Protein AF-A0A0F9R2A7-F1 (afdb_monomer_lite)

Foldseek 3Di:
DDDPPPLQDDDQDPQVRLQVVQVVVCVVLVAAREHEDQDDDDWDWDDDPRYIYTHDHSRDGVLVVLLVVLLRQLCVVCVDDPDDADSCGPSSLVSSLVSCCVVVVHDNVSHPLVPPPPVSSVSSVVVVVVVVVVVVVD

Radius of gyration: 15.64 Å; chains: 1; bounding box: 35×36×47 Å

pLDDT: mean 71.88, std 14.55, range [31.27, 91.5]

Structure (mmCIF, N/CA/C/O backbone):
data_AF-A0A0F9R2A7-F1
#
_entry.id   AF-A0A0F9R2A7-F1
#
loop_
_atom_site.group_PDB
_atom_site.id
_atom_site.type_symbol
_atom_site.label_atom_id
_atom_site.label_alt_id
_atom_site.label_comp_id
_atom_site.label_asym_id
_atom_site.label_entity_id
_atom_site.label_seq_id
_atom_site.pdbx_PDB_ins_code
_atom_site.Cartn_x
_atom_site.Cartn_y
_atom_site.Cartn_z
_atom_site.occupancy
_atom_site.B_iso_or_equiv
_atom_site.auth_seq_id
_atom_site.auth_comp_id
_atom_site.auth_asym_id
_atom_site.auth_atom_id
_atom_site.pdbx_PDB_model_num
ATOM 1 N N . MET A 1 1 ? -21.931 -14.944 7.078 1.00 33.44 1 MET A N 1
ATOM 2 C CA . MET A 1 1 ? -20.765 -15.236 6.212 1.00 33.44 1 MET A CA 1
ATOM 3 C C . MET A 1 1 ? -19.493 -14.949 6.995 1.00 33.44 1 MET A C 1
ATOM 5 O O . MET A 1 1 ? -19.197 -13.787 7.253 1.00 33.44 1 MET A O 1
ATOM 9 N N . ALA A 1 2 ? -18.801 -15.995 7.445 1.00 31.27 2 ALA A N 1
ATOM 10 C CA . ALA A 1 2 ? -17.546 -15.875 8.177 1.00 31.27 2 ALA A CA 1
ATOM 11 C C . ALA A 1 2 ? -16.414 -15.540 7.194 1.00 31.27 2 ALA A C 1
ATOM 13 O O . ALA A 1 2 ? -16.193 -16.263 6.228 1.00 31.27 2 ALA A O 1
ATOM 14 N N . PHE A 1 3 ? -15.733 -14.414 7.405 1.00 36.69 3 PHE A N 1
ATOM 15 C CA . PHE A 1 3 ? -14.500 -14.108 6.686 1.00 36.69 3 PHE A CA 1
ATOM 16 C C . PHE A 1 3 ? -13.368 -14.855 7.378 1.00 36.69 3 PHE A C 1
ATOM 18 O O . PHE A 1 3 ? -13.015 -14.501 8.503 1.00 36.69 3 PHE A O 1
ATOM 25 N N . GLU A 1 4 ? -12.804 -15.850 6.696 1.00 34.69 4 GLU A N 1
ATOM 26 C CA . GLU A 1 4 ? -11.542 -16.467 7.090 1.00 34.69 4 GLU A CA 1
ATOM 27 C C . GLU A 1 4 ? -10.519 -15.366 7.385 1.00 34.69 4 GLU A C 1
ATOM 29 O O . GLU A 1 4 ? -10.221 -14.496 6.554 1.00 34.69 4 GLU A O 1
ATOM 34 N N . LEU A 1 5 ? -10.032 -15.371 8.623 1.00 36.16 5 LEU A N 1
ATOM 35 C CA . LEU A 1 5 ? -8.888 -14.591 9.053 1.00 36.16 5 LEU A CA 1
ATOM 36 C C . LEU A 1 5 ? -7.677 -15.130 8.292 1.00 36.16 5 LEU A C 1
ATOM 38 O O . LEU A 1 5 ? -7.023 -16.068 8.727 1.00 36.16 5 LEU A O 1
ATOM 42 N N . PHE A 1 6 ? -7.414 -14.560 7.117 1.00 40.53 6 PHE A N 1
ATOM 43 C CA . PHE A 1 6 ? -6.173 -14.795 6.393 1.00 40.53 6 PHE A CA 1
ATOM 44 C C . PHE A 1 6 ? -5.018 -14.355 7.299 1.00 40.53 6 PHE A C 1
ATOM 46 O O . PHE A 1 6 ? -4.844 -13.158 7.545 1.00 40.53 6 PHE A O 1
ATOM 53 N N . GLU A 1 7 ? -4.259 -15.319 7.817 1.00 38.62 7 GLU A N 1
ATOM 54 C CA . GLU A 1 7 ? -2.995 -15.056 8.494 1.00 38.62 7 GLU A CA 1
ATOM 55 C C . GLU A 1 7 ? -2.075 -14.285 7.534 1.00 38.62 7 GLU A C 1
ATOM 57 O O . GLU A 1 7 ? -1.703 -14.816 6.481 1.00 38.62 7 GLU A O 1
ATOM 62 N N . PRO A 1 8 ? -1.703 -13.025 7.820 1.00 40.88 8 PRO A N 1
ATOM 63 C CA . PRO A 1 8 ? -1.141 -12.176 6.777 1.00 40.88 8 PRO A CA 1
ATOM 64 C C . PRO A 1 8 ? 0.337 -12.421 6.454 1.00 40.88 8 PRO A C 1
ATOM 66 O O . PRO A 1 8 ? 0.878 -11.708 5.619 1.00 40.88 8 PRO A O 1
ATOM 69 N N . SER A 1 9 ? 1.032 -13.370 7.087 1.00 42.22 9 SER A N 1
ATOM 70 C CA . SER A 1 9 ? 2.504 -13.312 7.119 1.00 42.22 9 SER A CA 1
ATOM 71 C C . SER A 1 9 ? 3.256 -14.286 6.201 1.00 42.22 9 SER A C 1
ATOM 73 O O . SER A 1 9 ? 4.483 -14.179 6.107 1.00 42.22 9 SER A O 1
ATOM 75 N N . LYS A 1 10 ? 2.596 -15.221 5.490 1.00 40.81 10 LYS A N 1
ATOM 76 C CA . LYS A 1 10 ? 3.323 -16.256 4.706 1.00 40.81 10 LYS A CA 1
ATOM 77 C C . LYS A 1 10 ? 2.741 -16.669 3.345 1.00 40.81 10 LYS A C 1
ATOM 79 O O . LYS A 1 10 ? 3.438 -17.355 2.601 1.00 40.81 10 LYS A O 1
ATOM 84 N N . ALA A 1 11 ? 1.529 -16.258 2.971 1.00 45.50 11 ALA A N 1
ATOM 85 C CA . ALA A 1 11 ? 0.912 -16.724 1.724 1.00 45.50 11 ALA A CA 1
ATOM 86 C C . ALA A 1 11 ? 1.382 -15.915 0.497 1.00 45.50 11 ALA A C 1
ATOM 88 O O . ALA A 1 11 ? 1.037 -14.743 0.343 1.00 45.50 11 ALA A O 1
ATOM 89 N N . GLN A 1 12 ? 2.136 -16.548 -0.409 1.00 58.88 12 GLN A N 1
ATOM 90 C CA . GLN A 1 12 ? 2.345 -16.033 -1.766 1.00 58.88 12 GLN A CA 1
ATOM 91 C C . GLN A 1 12 ? 0.998 -16.035 -2.501 1.00 58.88 12 GLN A C 1
ATOM 93 O O . GLN A 1 12 ? 0.355 -17.074 -2.653 1.00 58.88 12 GLN A O 1
ATOM 98 N N . LEU A 1 13 ? 0.531 -14.859 -2.919 1.00 67.81 13 LEU A N 1
ATOM 99 C CA . LEU A 1 13 ? -0.699 -14.736 -3.694 1.00 67.81 13 LEU A CA 1
ATOM 100 C C . LEU A 1 13 ? -0.372 -14.865 -5.185 1.00 67.81 13 LEU A C 1
ATOM 102 O O . LEU A 1 13 ? 0.490 -14.154 -5.693 1.00 67.81 13 LEU A O 1
ATOM 106 N N . GLY A 1 14 ? -1.090 -15.737 -5.895 1.00 75.56 14 GLY A N 1
ATOM 107 C CA . GLY A 1 14 ? -1.020 -15.796 -7.357 1.00 75.56 14 GLY A CA 1
ATOM 108 C C . GLY A 1 14 ? -1.486 -14.489 -8.013 1.00 75.56 14 GLY A C 1
ATOM 109 O O . GLY A 1 14 ? -2.222 -13.704 -7.403 1.00 75.56 14 GLY A O 1
ATOM 110 N N . GLU A 1 15 ? -1.088 -14.276 -9.271 1.00 80.31 15 GLU A N 1
ATOM 111 C CA . GLU A 1 15 ? -1.343 -13.044 -10.039 1.00 80.31 15 GLU A CA 1
ATOM 112 C C . GLU A 1 15 ? -2.821 -12.635 -10.009 1.00 80.31 15 GLU A C 1
ATOM 114 O O . GLU A 1 15 ? -3.141 -11.476 -9.760 1.00 80.31 15 GLU A O 1
ATOM 119 N N . GLU A 1 16 ? -3.738 -13.596 -10.138 1.00 84.00 16 GLU A N 1
ATOM 120 C CA . GLU A 1 16 ? -5.181 -13.348 -10.096 1.00 84.00 16 GLU A CA 1
ATOM 121 C C . GLU A 1 16 ? -5.649 -12.769 -8.746 1.00 84.00 16 GLU A C 1
ATOM 123 O O . GLU A 1 16 ? -6.426 -11.810 -8.698 1.00 84.00 16 GLU A O 1
ATOM 128 N N . LYS A 1 17 ? -5.163 -13.318 -7.625 1.00 84.62 17 LYS A N 1
ATOM 129 C CA . LYS A 1 17 ? -5.511 -12.831 -6.280 1.00 84.62 17 LYS A CA 1
ATOM 130 C C . LYS A 1 17 ? -4.932 -11.434 -6.047 1.00 84.62 17 LYS A C 1
ATOM 132 O O . LYS A 1 17 ? -5.630 -10.572 -5.506 1.00 84.62 17 LYS A O 1
ATOM 137 N N . LEU A 1 18 ? -3.704 -11.186 -6.504 1.00 84.12 18 LEU A N 1
ATOM 138 C CA . LEU A 1 18 ? -3.083 -9.860 -6.456 1.00 84.12 18 LEU A CA 1
ATOM 139 C C . LEU A 1 18 ? -3.838 -8.851 -7.327 1.00 84.12 18 LEU A C 1
ATOM 141 O O . LEU A 1 18 ? -4.108 -7.739 -6.878 1.00 84.12 18 LEU A O 1
ATOM 145 N N . GLN A 1 19 ? -4.272 -9.246 -8.522 1.00 87.31 19 GLN A N 1
ATOM 146 C CA . GLN A 1 19 ? -5.070 -8.410 -9.414 1.00 87.31 19 GLN A CA 1
ATOM 147 C C . GLN A 1 19 ? -6.442 -8.073 -8.810 1.00 87.31 19 GLN A C 1
ATOM 149 O O . GLN A 1 19 ? -6.886 -6.922 -8.868 1.00 87.31 19 GLN A O 1
ATOM 154 N N . LYS A 1 20 ? -7.114 -9.041 -8.168 1.00 89.62 20 LYS A N 1
ATOM 155 C CA . LYS A 1 20 ? -8.362 -8.801 -7.420 1.00 89.62 20 LYS A CA 1
ATOM 156 C C . LYS A 1 20 ? -8.144 -7.809 -6.277 1.00 89.62 20 LYS A C 1
ATOM 158 O O . LYS A 1 20 ? -8.968 -6.909 -6.088 1.00 89.62 20 LYS A O 1
ATOM 163 N N . LEU A 1 21 ? -7.043 -7.935 -5.535 1.00 88.31 21 LEU A N 1
ATOM 164 C CA . LEU A 1 21 ? -6.682 -6.997 -4.472 1.00 88.31 21 LEU A CA 1
ATOM 165 C C . LEU A 1 21 ? -6.394 -5.594 -5.026 1.00 88.31 21 LEU A C 1
ATOM 167 O O . LEU A 1 21 ? -6.978 -4.627 -4.536 1.00 88.31 21 LEU A O 1
ATOM 171 N N . ALA A 1 22 ? -5.596 -5.483 -6.088 1.00 87.50 22 ALA A N 1
ATOM 172 C CA . ALA A 1 22 ? -5.311 -4.222 -6.767 1.00 87.50 22 ALA A CA 1
ATOM 173 C C . ALA A 1 22 ? -6.606 -3.519 -7.207 1.00 87.50 22 ALA A C 1
ATOM 175 O O . ALA A 1 22 ? -6.818 -2.351 -6.896 1.00 87.50 22 ALA A O 1
ATOM 176 N N . ASN A 1 23 ? -7.553 -4.255 -7.797 1.00 89.62 23 ASN A N 1
ATOM 177 C CA . ASN A 1 23 ? -8.863 -3.720 -8.181 1.00 89.62 23 ASN A CA 1
ATOM 178 C C . ASN A 1 23 ? -9.701 -3.229 -6.985 1.00 89.62 23 ASN A C 1
ATOM 180 O O . ASN A 1 23 ? -10.499 -2.296 -7.118 1.00 89.62 23 ASN A O 1
ATOM 184 N N . ARG A 1 24 ? -9.572 -3.851 -5.806 1.00 91.50 24 ARG A N 1
ATOM 185 C CA . ARG A 1 24 ? -10.231 -3.374 -4.575 1.00 91.50 24 ARG A CA 1
ATOM 186 C C . ARG A 1 24 ? -9.590 -2.084 -4.070 1.00 91.50 24 ARG A C 1
ATOM 188 O O . ARG A 1 24 ? -10.327 -1.168 -3.709 1.00 91.50 24 ARG A O 1
ATOM 195 N N . ILE A 1 25 ? -8.260 -2.000 -4.088 1.00 89.31 25 ILE A N 1
ATOM 196 C CA . ILE A 1 25 ? -7.524 -0.792 -3.695 1.00 89.31 25 ILE A CA 1
ATOM 197 C C . ILE A 1 25 ? -7.867 0.360 -4.649 1.00 89.31 25 ILE A C 1
ATOM 199 O O . ILE A 1 25 ? -8.286 1.417 -4.178 1.00 89.31 25 ILE A O 1
ATOM 203 N N . SER A 1 26 ? -7.808 0.141 -5.970 1.00 87.62 26 SER A N 1
ATOM 204 C CA . SER A 1 26 ? -8.157 1.154 -6.976 1.00 87.62 26 SER A CA 1
ATOM 205 C C . SER A 1 26 ? -9.542 1.751 -6.748 1.00 87.62 26 SER A C 1
ATOM 207 O O . SER A 1 26 ? -9.690 2.970 -6.712 1.00 87.62 26 SER A O 1
ATOM 209 N N . ARG A 1 27 ? -10.549 0.910 -6.481 1.00 89.69 27 ARG A N 1
ATOM 210 C CA . ARG A 1 27 ? -11.905 1.380 -6.152 1.00 89.69 27 ARG A CA 1
ATOM 211 C C . ARG A 1 27 ? -11.961 2.147 -4.833 1.00 89.69 27 ARG A C 1
ATOM 213 O O . ARG A 1 27 ? -12.553 3.220 -4.781 1.00 89.69 27 ARG A O 1
ATOM 220 N N . LYS A 1 28 ? -11.350 1.618 -3.767 1.00 90.25 28 LYS A N 1
ATOM 221 C CA . LYS A 1 28 ? -11.398 2.234 -2.432 1.00 90.25 28 LYS A CA 1
ATOM 222 C C . LYS A 1 28 ? -10.764 3.623 -2.415 1.00 90.25 28 LYS A C 1
ATOM 224 O O . LYS A 1 28 ? -11.285 4.519 -1.755 1.00 90.25 28 LYS A O 1
ATOM 229 N N . PHE A 1 29 ? -9.643 3.776 -3.108 1.00 86.69 29 PHE A N 1
ATOM 230 C CA . PHE A 1 29 ? -8.853 5.001 -3.108 1.00 86.69 29 PHE A CA 1
ATOM 231 C C . PHE A 1 29 ? -9.093 5.878 -4.342 1.00 86.69 29 PHE A C 1
ATOM 233 O O . PHE A 1 29 ? -8.445 6.910 -4.472 1.00 86.69 29 PHE A O 1
ATOM 240 N N . LYS A 1 30 ? -10.050 5.502 -5.206 1.00 85.75 30 LYS A N 1
ATOM 241 C CA . LYS A 1 30 ? -10.396 6.202 -6.453 1.00 85.75 30 LYS A CA 1
ATOM 242 C C . LYS A 1 30 ? -9.174 6.453 -7.349 1.00 85.75 30 LYS A C 1
ATOM 244 O O . LYS A 1 30 ? -9.068 7.508 -7.969 1.00 85.75 30 LYS A O 1
ATOM 249 N N . VAL A 1 31 ? -8.263 5.479 -7.410 1.00 80.06 31 VAL A N 1
ATOM 250 C CA . VAL A 1 31 ? -7.093 5.532 -8.295 1.00 80.06 31 VAL A CA 1
ATOM 251 C C . VAL A 1 31 ? -7.352 4.769 -9.586 1.00 80.06 31 VAL A C 1
ATOM 253 O O . VAL A 1 31 ? -8.294 3.975 -9.676 1.00 80.06 31 VAL A O 1
ATOM 256 N N . ASN A 1 32 ? -6.520 5.003 -10.600 1.00 77.88 32 ASN A N 1
ATOM 257 C CA . ASN A 1 32 ? -6.703 4.338 -11.882 1.00 77.88 32 ASN A CA 1
ATOM 258 C C . ASN A 1 32 ? -6.539 2.812 -11.757 1.00 77.88 32 ASN A C 1
ATOM 260 O O . ASN A 1 32 ? -5.974 2.292 -10.787 1.00 77.88 32 ASN A O 1
ATOM 264 N N . LYS A 1 33 ? -7.053 2.074 -12.749 1.00 76.56 33 LYS A N 1
ATOM 265 C CA . LYS A 1 33 ? -6.876 0.619 -12.799 1.00 76.56 33 LYS A CA 1
ATOM 266 C C . LYS A 1 33 ? -5.395 0.276 -12.953 1.00 76.56 33 LYS A C 1
ATOM 268 O O . LYS A 1 33 ? -4.716 0.798 -13.838 1.00 76.56 33 LYS A O 1
ATOM 273 N N . ILE A 1 34 ? -4.946 -0.647 -12.112 1.00 81.56 34 ILE A N 1
ATOM 274 C CA . ILE A 1 34 ? -3.590 -1.184 -12.115 1.00 81.56 34 ILE A CA 1
ATOM 275 C C . ILE A 1 34 ? -3.638 -2.620 -12.632 1.00 81.56 34 ILE A C 1
ATOM 277 O O . ILE A 1 34 ? -4.472 -3.404 -12.182 1.00 81.56 34 ILE A O 1
ATOM 281 N N . ALA A 1 35 ? -2.751 -2.954 -13.561 1.00 83.62 35 ALA A N 1
ATOM 282 C CA . ALA A 1 35 ? -2.481 -4.314 -13.994 1.00 83.62 35 ALA A CA 1
ATOM 283 C C . ALA A 1 35 ? -1.308 -4.887 -13.186 1.00 83.62 35 ALA A C 1
ATOM 285 O O . ALA A 1 35 ? -0.268 -4.242 -13.048 1.00 83.62 35 ALA A O 1
ATOM 286 N N . ILE A 1 36 ? -1.471 -6.095 -12.660 1.00 82.38 36 ILE A N 1
ATOM 287 C CA . ILE A 1 36 ? -0.431 -6.833 -11.945 1.00 82.38 36 ILE A CA 1
ATOM 288 C C . ILE A 1 36 ? 0.159 -7.873 -12.882 1.00 82.38 36 ILE A C 1
ATOM 290 O O . ILE A 1 36 ? -0.578 -8.582 -13.560 1.00 82.38 36 ILE A O 1
ATOM 294 N N . ARG A 1 37 ? 1.488 -7.967 -12.908 1.00 79.94 37 ARG A N 1
ATOM 295 C CA . ARG A 1 37 ? 2.205 -9.037 -13.604 1.00 79.94 37 ARG A CA 1
ATOM 296 C C . ARG A 1 37 ? 3.222 -9.678 -12.674 1.00 79.94 37 ARG A C 1
ATOM 298 O O . ARG A 1 37 ? 4.066 -8.990 -12.102 1.00 79.94 37 ARG A O 1
ATOM 305 N N . LEU A 1 38 ? 3.189 -11.000 -12.577 1.00 71.75 38 LEU A N 1
ATOM 306 C CA . LEU A 1 38 ? 4.222 -11.804 -11.935 1.00 71.75 38 LEU A CA 1
ATOM 307 C C . LEU A 1 38 ? 5.227 -12.258 -12.994 1.00 71.75 38 LEU A C 1
ATOM 309 O O . LEU A 1 38 ? 5.207 -13.397 -13.453 1.00 71.75 38 LEU A O 1
ATOM 313 N N . ARG A 1 39 ? 6.100 -11.349 -13.439 1.00 63.62 39 ARG A N 1
ATOM 314 C CA . ARG A 1 39 ? 7.119 -11.659 -14.453 1.00 63.62 39 ARG A CA 1
ATOM 315 C C . ARG A 1 39 ? 8.513 -11.209 -14.013 1.00 63.62 39 ARG A C 1
ATOM 317 O O . ARG A 1 39 ? 8.930 -10.091 -14.278 1.00 63.62 39 ARG A O 1
ATOM 324 N N . GLY A 1 40 ? 9.281 -12.137 -13.443 1.00 57.97 40 GLY A N 1
ATOM 325 C CA . GLY A 1 40 ? 10.747 -12.102 -13.530 1.00 57.97 40 GLY A CA 1
ATOM 326 C C . GLY A 1 40 ? 11.530 -11.534 -12.338 1.00 57.97 40 GLY A C 1
ATOM 327 O O . GLY A 1 40 ? 11.018 -11.342 -11.241 1.00 57.97 40 GLY A O 1
ATOM 328 N N . ARG A 1 41 ? 12.844 -11.362 -12.565 1.00 58.06 41 ARG A N 1
ATOM 329 C CA . ARG A 1 41 ? 13.911 -11.184 -11.553 1.00 58.06 41 ARG A CA 1
ATOM 330 C C . ARG A 1 41 ? 13.964 -9.796 -10.886 1.00 58.06 41 ARG A C 1
ATOM 332 O O . ARG A 1 41 ? 14.635 -9.658 -9.862 1.00 58.06 41 ARG A O 1
ATOM 339 N N . ARG A 1 42 ? 13.289 -8.778 -11.438 1.00 56.09 42 ARG A N 1
ATOM 340 C CA . ARG A 1 42 ? 13.330 -7.375 -10.976 1.00 56.09 42 ARG A CA 1
ATOM 341 C C . ARG A 1 42 ? 11.927 -6.810 -10.749 1.00 56.09 42 ARG A C 1
ATOM 343 O O . ARG A 1 42 ? 10.995 -7.186 -11.447 1.00 56.09 42 ARG A O 1
ATOM 350 N N . GLN A 1 43 ? 11.827 -5.905 -9.779 1.00 66.56 43 GLN A N 1
ATOM 351 C CA . GLN A 1 43 ? 10.621 -5.143 -9.451 1.00 66.56 43 GLN A CA 1
ATOM 352 C C . GLN A 1 43 ? 10.662 -3.806 -10.184 1.00 66.56 43 GLN A C 1
ATOM 354 O O . GLN A 1 43 ? 11.706 -3.152 -10.185 1.00 66.56 43 GLN A O 1
ATOM 359 N N . TYR A 1 44 ? 9.555 -3.420 -10.812 1.00 68.25 44 TYR A N 1
ATOM 360 C CA . TYR A 1 44 ? 9.395 -2.089 -11.392 1.00 68.25 44 TYR A CA 1
ATOM 361 C C . TYR A 1 44 ? 7.921 -1.785 -11.676 1.00 68.25 44 TYR A C 1
ATOM 363 O O . TYR A 1 44 ? 7.114 -2.687 -11.932 1.00 68.25 44 TYR A O 1
ATOM 371 N N . SER A 1 45 ? 7.606 -0.492 -11.702 1.00 70.81 45 SER A N 1
ATOM 372 C CA . SER A 1 45 ? 6.306 0.040 -12.102 1.00 70.81 45 SER A CA 1
ATOM 373 C C . SER A 1 45 ? 6.437 0.826 -13.402 1.00 70.81 45 SER A C 1
ATOM 375 O O . SER A 1 45 ? 7.295 1.699 -13.516 1.00 70.81 45 SER A O 1
ATOM 377 N N . ILE A 1 46 ? 5.587 0.520 -14.387 1.00 67.50 46 ILE A N 1
ATOM 378 C CA . ILE A 1 46 ? 5.502 1.279 -15.643 1.00 67.50 46 ILE A CA 1
ATOM 379 C C . ILE A 1 46 ? 4.180 2.038 -15.688 1.00 67.50 46 ILE A C 1
ATOM 381 O O . ILE A 1 46 ? 3.107 1.453 -15.521 1.00 67.50 46 ILE A O 1
ATOM 385 N N . TYR A 1 47 ? 4.273 3.337 -15.957 1.00 66.69 47 TYR A N 1
ATOM 386 C CA . TYR A 1 47 ? 3.137 4.236 -16.106 1.00 66.69 47 TYR A CA 1
ATOM 387 C C . TYR A 1 47 ? 2.790 4.390 -17.595 1.00 66.69 47 TYR A C 1
ATOM 389 O O . TYR A 1 47 ? 3.569 4.946 -18.364 1.00 66.69 47 TYR A O 1
ATOM 397 N N . PHE A 1 48 ? 1.611 3.919 -18.002 1.00 60.19 48 PHE A N 1
ATOM 398 C CA . PHE A 1 48 ? 1.066 4.037 -19.359 1.00 60.19 48 PHE A CA 1
ATOM 399 C C . PHE A 1 48 ? -0.176 4.934 -19.350 1.00 60.19 48 PHE A C 1
ATOM 401 O O . PHE A 1 48 ? -1.314 4.463 -19.255 1.00 60.19 48 PHE A O 1
ATOM 408 N N . GLY A 1 49 ? 0.026 6.252 -19.414 1.00 64.19 49 GLY A N 1
ATOM 409 C CA . GLY A 1 49 ? -1.067 7.224 -19.343 1.00 64.19 49 GLY A CA 1
ATOM 410 C C . GLY A 1 49 ? -1.840 7.103 -18.026 1.00 64.19 49 GLY A C 1
ATOM 411 O O . GLY A 1 49 ? -1.331 7.452 -16.964 1.00 64.19 49 GLY A O 1
ATOM 412 N N . ARG A 1 50 ? -3.081 6.598 -18.079 1.00 61.06 50 ARG A N 1
ATOM 413 C CA . ARG A 1 50 ? -3.878 6.313 -16.871 1.00 61.06 50 ARG A CA 1
ATOM 414 C C . ARG A 1 50 ? -3.618 4.925 -16.287 1.00 61.06 50 ARG A C 1
ATOM 416 O O . ARG A 1 50 ? -4.023 4.685 -15.163 1.00 61.06 50 ARG A O 1
ATOM 423 N N . HIS A 1 51 ? -2.963 4.020 -16.996 1.00 63.34 51 HIS A N 1
ATOM 424 C CA . HIS A 1 51 ? -2.750 2.650 -16.542 1.00 63.34 51 HIS A CA 1
ATOM 425 C C . HIS A 1 51 ? -1.391 2.494 -15.873 1.00 63.34 51 HIS A C 1
ATOM 427 O O . HIS A 1 51 ? -0.422 3.145 -16.255 1.00 63.34 51 HIS A O 1
ATOM 433 N N . ILE A 1 52 ? -1.316 1.604 -14.887 1.00 72.62 52 ILE A N 1
ATOM 434 C CA . ILE A 1 52 ? -0.049 1.223 -14.260 1.00 72.62 52 ILE A CA 1
ATOM 435 C C . ILE A 1 52 ? 0.105 -0.272 -14.364 1.00 72.62 52 ILE A C 1
ATOM 437 O O . ILE A 1 52 ? -0.833 -1.010 -14.071 1.00 72.62 52 ILE A O 1
ATOM 441 N N . VAL A 1 53 ? 1.292 -0.701 -14.767 1.00 76.69 53 VAL A N 1
ATOM 442 C CA . VAL A 1 53 ? 1.701 -2.097 -14.699 1.00 76.69 53 VAL A CA 1
ATOM 443 C C . VAL A 1 53 ? 2.686 -2.224 -13.550 1.00 76.69 53 VAL A C 1
ATOM 445 O O . VAL A 1 53 ? 3.783 -1.673 -13.629 1.00 76.69 53 VAL A O 1
ATOM 448 N N . ILE A 1 54 ? 2.293 -2.942 -12.499 1.00 77.50 54 ILE A N 1
ATOM 449 C CA . ILE A 1 54 ? 3.191 -3.297 -11.399 1.00 77.50 54 ILE A CA 1
ATOM 450 C C . ILE A 1 54 ? 3.728 -4.695 -11.678 1.00 77.50 54 ILE A C 1
ATOM 452 O O . ILE A 1 54 ? 2.958 -5.660 -11.759 1.00 77.50 54 ILE A O 1
ATOM 456 N N . THR A 1 55 ? 5.048 -4.797 -11.818 1.00 75.12 55 THR A N 1
ATOM 457 C CA . THR A 1 55 ? 5.732 -6.082 -11.956 1.00 75.12 55 THR A CA 1
ATOM 458 C C . THR A 1 55 ? 6.289 -6.500 -10.604 1.00 75.12 55 THR A C 1
ATOM 460 O O . THR A 1 55 ? 7.169 -5.838 -10.054 1.00 75.12 55 THR A O 1
ATOM 463 N N . LEU A 1 56 ? 5.769 -7.607 -10.081 1.00 72.88 56 LEU A N 1
ATOM 464 C CA . LEU A 1 56 ? 6.202 -8.207 -8.823 1.00 72.88 56 LEU A CA 1
ATOM 465 C C . LEU A 1 56 ? 6.939 -9.522 -9.103 1.00 72.88 56 LEU A C 1
ATOM 467 O O . LEU A 1 56 ? 6.660 -10.231 -10.074 1.00 72.88 56 LEU A O 1
ATOM 471 N N . ARG A 1 57 ? 7.879 -9.878 -8.233 1.00 70.00 57 ARG A N 1
ATOM 472 C CA . ARG A 1 57 ? 8.496 -11.208 -8.197 1.00 70.00 57 ARG A CA 1
ATOM 473 C C . ARG A 1 57 ? 7.524 -12.188 -7.547 1.00 70.00 57 ARG A C 1
ATOM 475 O O . ARG A 1 57 ? 6.769 -11.820 -6.657 1.00 70.00 57 ARG A O 1
ATOM 482 N N . ALA A 1 58 ? 7.616 -13.469 -7.896 1.00 61.81 58 ALA A N 1
ATOM 483 C CA . ALA A 1 58 ? 6.770 -14.513 -7.300 1.00 61.81 58 ALA A CA 1
ATOM 484 C C . ALA A 1 58 ? 6.899 -14.621 -5.763 1.00 61.81 58 ALA A C 1
ATOM 486 O O . ALA A 1 58 ? 5.966 -15.029 -5.081 1.00 61.81 58 ALA A O 1
ATOM 487 N N . ARG A 1 59 ? 8.055 -14.222 -5.213 1.00 63.34 59 ARG A N 1
ATOM 488 C CA . ARG A 1 59 ? 8.308 -14.175 -3.763 1.00 63.34 59 ARG A CA 1
ATOM 489 C C . ARG A 1 59 ? 7.833 -12.892 -3.083 1.00 63.34 59 ARG A C 1
ATOM 491 O O . ARG A 1 59 ? 7.984 -12.766 -1.866 1.00 63.34 59 ARG A O 1
ATOM 498 N N . ASP A 1 60 ? 7.367 -11.921 -3.858 1.00 67.38 60 ASP A N 1
ATOM 499 C CA . ASP A 1 60 ? 6.960 -10.641 -3.313 1.00 67.38 60 ASP A CA 1
ATOM 500 C C . ASP A 1 60 ? 5.630 -10.802 -2.591 1.00 67.38 60 ASP A C 1
ATOM 502 O O . ASP A 1 60 ? 4.684 -11.431 -3.065 1.00 67.38 60 ASP A O 1
ATOM 506 N N . ARG A 1 61 ? 5.598 -10.244 -1.389 1.00 70.50 61 ARG A N 1
ATOM 507 C CA . ARG A 1 61 ? 4.426 -10.253 -0.530 1.00 70.50 61 ARG A CA 1
ATOM 508 C C . ARG A 1 61 ? 3.554 -9.028 -0.794 1.00 70.50 61 ARG A C 1
ATOM 510 O O . ARG A 1 61 ? 3.951 -8.099 -1.501 1.00 70.50 61 ARG A O 1
ATOM 517 N N . ILE A 1 62 ? 2.369 -9.034 -0.194 1.00 80.31 62 ILE A N 1
ATOM 518 C CA . ILE A 1 62 ? 1.366 -7.969 -0.291 1.00 80.31 62 ILE A CA 1
ATOM 519 C C . ILE A 1 62 ? 1.949 -6.584 0.022 1.00 80.31 62 ILE A C 1
ATOM 521 O O . ILE A 1 62 ? 1.528 -5.602 -0.581 1.00 80.31 62 ILE A O 1
ATOM 525 N N . GLU A 1 63 ? 2.934 -6.491 0.908 1.00 79.62 63 GLU A N 1
ATOM 526 C CA . GLU A 1 63 ? 3.585 -5.244 1.305 1.00 79.62 63 GLU A CA 1
ATOM 527 C C . GLU A 1 63 ? 4.156 -4.485 0.098 1.00 79.62 63 GLU A C 1
ATOM 529 O O . GLU A 1 63 ? 3.918 -3.287 -0.027 1.00 79.62 63 GLU A O 1
ATOM 534 N N . HIS A 1 64 ? 4.766 -5.183 -0.868 1.00 78.88 64 HIS A N 1
ATOM 535 C CA . HIS A 1 64 ? 5.279 -4.552 -2.092 1.00 78.88 64 HIS A CA 1
ATOM 536 C C . HIS A 1 64 ? 4.157 -3.981 -2.960 1.00 78.88 64 HIS A C 1
ATOM 538 O O . HIS A 1 64 ? 4.295 -2.910 -3.542 1.00 78.88 64 HIS A O 1
ATOM 544 N N . LEU A 1 65 ? 3.014 -4.669 -3.029 1.00 82.00 65 LEU A N 1
ATOM 545 C CA . LEU A 1 65 ? 1.852 -4.134 -3.730 1.00 82.00 65 LEU A CA 1
ATOM 546 C C . LEU A 1 65 ? 1.386 -2.830 -3.069 1.00 82.00 65 LEU A C 1
ATOM 548 O O . LEU A 1 65 ? 1.093 -1.859 -3.763 1.00 82.00 65 LEU A O 1
ATOM 552 N N . LEU A 1 66 ? 1.325 -2.791 -1.735 1.00 86.44 66 LEU A N 1
ATOM 553 C CA . LEU A 1 66 ? 0.939 -1.586 -0.996 1.00 86.44 66 LEU A CA 1
ATOM 554 C C . LEU A 1 66 ? 1.955 -0.448 -1.192 1.00 86.44 66 LEU A C 1
ATOM 556 O O . LEU A 1 66 ? 1.540 0.700 -1.355 1.00 86.44 66 LEU A O 1
ATOM 560 N N . HIS A 1 67 ? 3.250 -0.762 -1.228 1.00 84.81 67 HIS A N 1
ATOM 561 C CA . HIS A 1 67 ? 4.335 0.182 -1.498 1.00 84.81 67 HIS A CA 1
ATOM 562 C C . HIS A 1 67 ? 4.163 0.876 -2.858 1.00 84.81 67 HIS A C 1
ATOM 564 O O . HIS A 1 67 ? 4.082 2.103 -2.941 1.00 84.81 67 HIS A O 1
ATOM 570 N N . GLU A 1 68 ? 3.996 0.101 -3.926 1.00 82.44 68 GLU A N 1
ATOM 571 C CA . GLU A 1 68 ? 3.820 0.632 -5.283 1.00 82.44 68 GLU A CA 1
ATOM 572 C C . GLU A 1 68 ? 2.517 1.439 -5.426 1.00 82.44 68 GLU A C 1
ATOM 574 O O . GLU A 1 68 ? 2.476 2.498 -6.060 1.00 82.44 68 GLU A O 1
ATOM 579 N N . PHE A 1 69 ? 1.441 1.013 -4.755 1.00 86.00 69 PHE A N 1
ATOM 580 C CA . PHE A 1 69 ? 0.211 1.805 -4.675 1.00 86.00 69 PHE A CA 1
ATOM 581 C C . PHE A 1 69 ? 0.408 3.135 -3.936 1.00 86.00 69 PHE A C 1
ATOM 583 O O . PHE A 1 69 ? -0.239 4.127 -4.287 1.00 86.00 69 PHE A O 1
ATOM 590 N N . ALA A 1 70 ? 1.279 3.190 -2.925 1.00 86.94 70 ALA A N 1
ATOM 591 C CA . ALA A 1 70 ? 1.584 4.427 -2.215 1.00 86.94 70 ALA A CA 1
ATOM 592 C C . ALA A 1 70 ? 2.310 5.431 -3.120 1.00 86.94 70 ALA A C 1
ATOM 594 O O . ALA A 1 70 ? 1.939 6.610 -3.115 1.00 86.94 70 ALA A O 1
ATOM 595 N N . HIS A 1 71 ? 3.251 4.971 -3.953 1.00 82.62 71 HIS A N 1
ATOM 596 C CA . HIS A 1 71 ? 3.844 5.800 -5.004 1.00 82.62 71 HIS A CA 1
ATOM 597 C C . HIS A 1 71 ? 2.776 6.314 -5.965 1.00 82.62 71 HIS A C 1
ATOM 599 O O . HIS A 1 71 ? 2.687 7.521 -6.196 1.00 82.62 71 HIS A O 1
ATOM 605 N N . HIS A 1 72 ? 1.888 5.444 -6.454 1.00 81.06 72 HIS A N 1
ATOM 606 C CA . HIS A 1 72 ? 0.833 5.893 -7.359 1.00 81.06 72 HIS A CA 1
ATOM 607 C C . HIS A 1 72 ? -0.068 6.969 -6.734 1.00 81.06 72 HIS A C 1
ATOM 609 O O . HIS A 1 72 ? -0.355 7.990 -7.362 1.00 81.06 72 HIS A O 1
ATOM 615 N N . LEU A 1 73 ? -0.484 6.776 -5.482 1.00 81.75 73 LEU A N 1
ATOM 616 C CA . LEU A 1 73 ? -1.296 7.744 -4.748 1.00 81.75 73 LEU A CA 1
ATOM 617 C C . LEU A 1 73 ? -0.576 9.076 -4.542 1.00 81.75 73 LEU A C 1
ATOM 619 O O . LEU A 1 73 ? -1.209 10.131 -4.605 1.00 81.75 73 LEU A O 1
ATOM 623 N N . GLN A 1 74 ? 0.731 9.051 -4.287 1.00 81.06 74 GLN A N 1
ATOM 624 C CA . GLN A 1 74 ? 1.534 10.268 -4.252 1.00 81.06 74 GLN A CA 1
ATOM 625 C C . GLN A 1 74 ? 1.501 10.977 -5.611 1.00 81.06 74 GLN A C 1
ATOM 627 O O . GLN A 1 74 ? 1.181 12.164 -5.652 1.00 81.06 74 GLN A O 1
ATOM 632 N N . HIS A 1 75 ? 1.731 10.258 -6.713 1.00 75.75 75 HIS A N 1
ATOM 633 C CA . HIS A 1 75 ? 1.713 10.838 -8.059 1.00 75.75 75 HIS A CA 1
ATOM 634 C C . HIS A 1 75 ? 0.345 11.421 -8.445 1.00 75.75 75 HIS A C 1
ATOM 636 O O . HIS A 1 75 ? 0.285 12.472 -9.075 1.00 75.75 75 HIS A O 1
ATOM 642 N N . GLN A 1 76 ? -0.767 10.794 -8.046 1.00 71.44 76 GLN A N 1
ATOM 643 C CA . GLN A 1 76 ? -2.104 11.332 -8.326 1.00 71.44 76 GLN A CA 1
ATOM 644 C C . GLN A 1 76 ? -2.439 12.586 -7.512 1.00 71.44 76 GLN A C 1
ATOM 646 O O . GLN A 1 76 ? -3.099 13.488 -8.027 1.00 71.44 76 GLN A O 1
ATOM 651 N N . ASN A 1 77 ? -1.997 12.654 -6.253 1.00 65.38 77 ASN A N 1
ATOM 652 C CA . ASN A 1 77 ? -2.220 13.832 -5.412 1.00 65.38 77 ASN A CA 1
ATOM 653 C C . ASN A 1 77 ? -1.377 15.035 -5.864 1.00 65.38 77 ASN A C 1
ATOM 655 O O . ASN A 1 77 ? -1.764 16.175 -5.619 1.00 65.38 77 ASN A O 1
ATOM 659 N N . PHE A 1 78 ? -0.263 14.795 -6.558 1.00 61.34 78 PHE A N 1
ATOM 660 C CA . PHE A 1 78 ? 0.615 15.830 -7.092 1.00 61.34 78 PHE A CA 1
ATOM 661 C C . PHE A 1 78 ? 0.505 15.913 -8.612 1.00 61.34 78 PHE A C 1
ATOM 663 O O . PHE A 1 78 ? 1.415 15.540 -9.345 1.00 61.34 78 PHE A O 1
ATOM 670 N N . ARG A 1 79 ? -0.608 16.471 -9.100 1.00 54.06 79 ARG A N 1
ATOM 671 C CA . ARG A 1 79 ? -0.824 16.704 -10.537 1.00 54.06 79 ARG A CA 1
ATOM 672 C C . ARG A 1 79 ? 0.237 17.604 -11.205 1.00 54.06 79 ARG A C 1
ATOM 674 O O . ARG A 1 79 ? 0.301 17.574 -12.425 1.00 54.06 79 ARG A O 1
ATOM 681 N N . PHE A 1 80 ? 1.064 18.356 -10.458 1.00 45.34 80 PHE A N 1
ATOM 682 C CA . PHE A 1 80 ? 2.001 19.341 -11.037 1.00 45.34 80 PHE A CA 1
ATOM 683 C C . PHE A 1 80 ? 3.316 19.634 -10.269 1.00 45.34 80 PHE A C 1
ATOM 685 O O . PHE A 1 80 ? 4.065 20.503 -10.702 1.00 45.34 80 PHE A O 1
ATOM 692 N N . ALA A 1 81 ? 3.673 18.937 -9.180 1.00 46.28 81 ALA A N 1
ATOM 693 C CA . ALA A 1 81 ? 4.908 19.246 -8.429 1.00 46.28 81 ALA A CA 1
ATOM 694 C C . ALA A 1 81 ? 5.870 18.050 -8.360 1.00 46.28 81 ALA A C 1
ATOM 696 O O . ALA A 1 81 ? 6.089 17.453 -7.312 1.00 46.28 81 ALA A O 1
ATOM 697 N N . TYR A 1 82 ? 6.453 17.690 -9.504 1.00 47.69 82 TYR A N 1
ATOM 698 C CA . TYR A 1 82 ? 7.454 16.618 -9.597 1.00 47.69 82 TYR A CA 1
ATOM 699 C C . TYR A 1 82 ? 8.828 16.990 -9.014 1.00 47.69 82 TYR A C 1
ATOM 701 O O . TYR A 1 82 ? 9.679 16.119 -8.872 1.00 47.69 82 TYR A O 1
ATOM 709 N N . LYS A 1 83 ? 9.085 18.269 -8.708 1.00 49.44 83 LYS A N 1
ATOM 710 C CA . LYS A 1 83 ? 10.463 18.761 -8.555 1.00 49.44 83 LYS A CA 1
ATOM 711 C C . LYS A 1 83 ? 11.025 18.832 -7.130 1.00 49.44 83 LYS A C 1
ATOM 713 O O . LYS A 1 83 ? 12.197 19.166 -7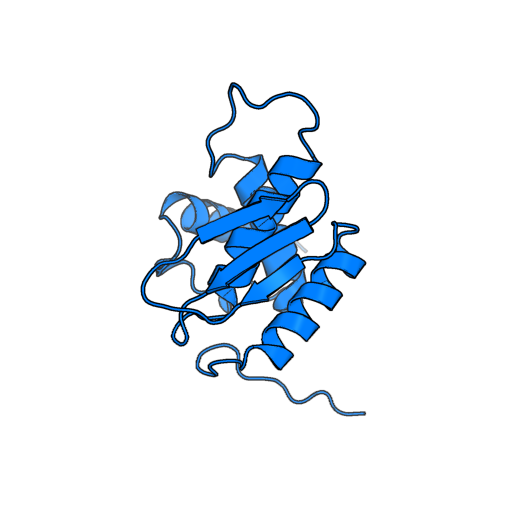.014 1.00 49.44 83 LYS A O 1
ATOM 718 N N . SER A 1 84 ? 10.284 18.521 -6.061 1.00 53.00 84 SER A N 1
ATOM 719 C CA . SER A 1 84 ? 10.842 18.730 -4.705 1.00 53.00 84 SER A CA 1
ATOM 720 C C . SER A 1 84 ? 10.503 17.717 -3.612 1.00 53.00 84 SER A C 1
ATOM 722 O O . SER A 1 84 ? 11.157 17.756 -2.570 1.00 53.00 84 SER A O 1
ATOM 724 N N . GLU A 1 85 ? 9.550 16.793 -3.791 1.00 62.22 85 GLU A N 1
ATOM 725 C CA . GLU A 1 85 ? 9.287 15.791 -2.749 1.00 62.22 85 GLU A CA 1
ATOM 726 C C . GLU A 1 85 ? 10.058 14.493 -3.018 1.00 62.22 85 GLU A C 1
ATOM 728 O O . GLU A 1 85 ? 9.947 13.893 -4.085 1.00 62.22 85 GLU A O 1
ATOM 733 N N . SER A 1 86 ? 10.829 14.051 -2.017 1.00 69.81 86 SER A N 1
ATOM 734 C CA . SER A 1 86 ? 11.504 12.750 -2.030 1.00 69.81 86 SER A CA 1
ATOM 735 C C . SER A 1 86 ? 10.519 11.629 -2.412 1.00 69.81 86 SER A C 1
ATOM 737 O O . SER A 1 86 ? 9.376 11.646 -1.938 1.00 69.81 86 SER A O 1
ATOM 739 N N . PRO A 1 87 ? 10.949 10.609 -3.184 1.00 71.44 87 PRO A N 1
ATOM 740 C CA . PRO A 1 87 ? 10.127 9.438 -3.502 1.00 71.44 87 PRO A CA 1
ATOM 741 C C . PRO A 1 87 ? 9.480 8.789 -2.269 1.00 71.44 87 PRO A C 1
ATOM 743 O O . PRO A 1 87 ? 8.373 8.275 -2.358 1.00 71.44 87 PRO A O 1
ATOM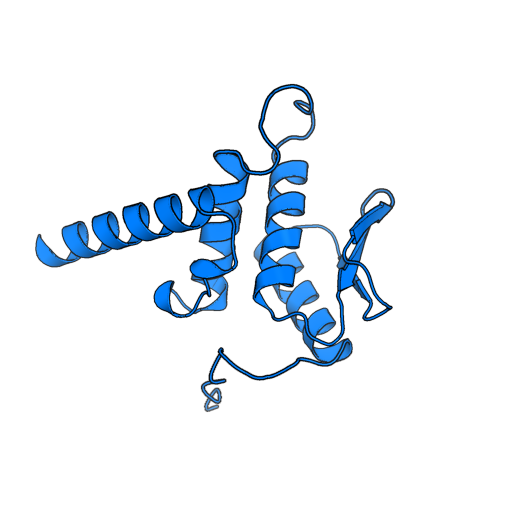 746 N N . HIS A 1 88 ? 10.127 8.895 -1.103 1.00 79.25 88 HIS A N 1
ATOM 747 C CA . HIS A 1 88 ? 9.641 8.389 0.183 1.00 79.25 88 HIS A CA 1
ATOM 748 C C . HIS A 1 88 ? 9.335 9.520 1.179 1.00 79.25 88 HIS A C 1
ATOM 750 O O . HIS A 1 88 ? 9.556 9.390 2.386 1.00 79.25 88 HIS A O 1
ATOM 756 N N . GLY A 1 89 ? 8.857 10.659 0.677 1.00 79.12 89 GLY A N 1
ATOM 757 C CA . GLY A 1 89 ? 8.544 11.858 1.449 1.00 79.12 89 GLY A CA 1
ATOM 758 C C . GLY A 1 89 ? 7.349 11.717 2.399 1.00 79.12 89 GLY A C 1
ATOM 759 O O . GLY A 1 89 ? 6.850 10.632 2.714 1.00 79.12 89 GLY A O 1
ATOM 760 N N . LYS A 1 90 ? 6.860 12.853 2.897 1.00 81.44 90 LYS A N 1
ATOM 761 C CA . LYS A 1 90 ? 5.743 12.903 3.852 1.00 81.44 90 LYS A CA 1
ATOM 762 C C . LYS A 1 90 ? 4.456 12.371 3.220 1.00 81.44 90 LYS A C 1
ATOM 764 O O . LYS A 1 90 ? 3.675 11.702 3.905 1.00 81.44 90 LYS A O 1
ATOM 769 N N . THR A 1 91 ? 4.240 12.648 1.938 1.00 83.19 91 THR A N 1
ATOM 770 C CA . THR A 1 91 ? 3.069 12.193 1.185 1.00 83.19 91 THR A CA 1
ATOM 771 C C . THR A 1 91 ? 3.081 10.686 1.005 1.00 83.19 91 THR A C 1
ATOM 773 O O . THR A 1 91 ? 2.087 10.052 1.370 1.00 83.19 91 THR A O 1
ATOM 776 N N . PHE A 1 92 ? 4.205 10.113 0.556 1.00 84.94 92 PHE A N 1
ATOM 777 C CA . PHE A 1 92 ? 4.396 8.664 0.463 1.00 84.94 92 PHE A CA 1
ATOM 778 C C . PHE A 1 92 ? 3.997 7.976 1.770 1.00 84.94 92 PHE A C 1
ATOM 780 O O . PHE A 1 92 ? 3.065 7.173 1.815 1.00 84.94 92 PHE A O 1
ATOM 787 N N . LYS A 1 93 ? 4.636 8.384 2.876 1.00 84.31 93 LYS A N 1
ATOM 788 C CA . LYS A 1 93 ? 4.434 7.798 4.209 1.00 84.31 93 LYS A CA 1
ATOM 789 C C . LYS A 1 93 ? 2.978 7.884 4.659 1.00 84.31 93 LYS A C 1
ATOM 791 O O . LYS A 1 93 ? 2.443 6.944 5.243 1.00 84.31 93 LYS A O 1
ATOM 796 N N . LYS A 1 94 ? 2.306 9.004 4.371 1.00 84.69 94 LYS A N 1
ATOM 797 C CA . LYS A 1 94 ? 0.881 9.193 4.679 1.00 84.69 94 LYS A CA 1
ATOM 798 C C . LYS A 1 94 ? -0.009 8.255 3.858 1.00 84.69 94 LYS A C 1
ATOM 800 O O . LYS A 1 94 ? -0.987 7.747 4.405 1.00 84.69 94 LYS A O 1
ATOM 805 N N . MET A 1 95 ? 0.279 8.062 2.571 1.00 87.88 95 MET A N 1
ATOM 806 C CA . MET A 1 95 ? -0.505 7.181 1.698 1.00 87.88 95 MET A CA 1
ATOM 807 C C . MET A 1 95 ? -0.293 5.713 2.051 1.00 87.88 95 MET A C 1
ATOM 809 O O . MET A 1 95 ? -1.278 5.002 2.251 1.00 87.88 95 MET A O 1
ATOM 813 N N . LEU A 1 96 ? 0.958 5.300 2.251 1.00 87.69 96 LEU A N 1
ATOM 814 C CA . LEU A 1 96 ? 1.295 3.949 2.685 1.00 87.69 96 LEU A CA 1
ATOM 815 C C . LEU A 1 96 ? 0.622 3.605 4.020 1.00 87.69 96 LEU A C 1
ATOM 817 O O . LEU A 1 96 ? -0.032 2.575 4.141 1.00 87.69 96 LEU A O 1
ATOM 821 N N . TRP A 1 97 ? 0.648 4.522 4.993 1.00 86.00 97 TRP A N 1
ATOM 822 C CA . TRP A 1 97 ? -0.068 4.338 6.259 1.00 86.00 97 TRP A CA 1
ATOM 823 C C . TRP A 1 97 ? -1.577 4.121 6.067 1.00 86.00 97 TRP A C 1
ATOM 825 O O . TRP A 1 97 ? -2.166 3.245 6.698 1.00 86.00 97 TRP A O 1
ATOM 835 N N . LYS A 1 98 ? -2.231 4.899 5.193 1.00 88.38 98 LYS A N 1
ATOM 836 C CA . LYS A 1 98 ? -3.665 4.718 4.907 1.00 88.38 98 LYS A CA 1
ATOM 837 C C . LYS A 1 98 ? -3.953 3.354 4.277 1.00 88.38 98 LYS A C 1
ATOM 839 O O . LYS A 1 98 ? -4.963 2.743 4.624 1.00 88.38 98 LYS A O 1
ATOM 844 N N . LEU A 1 99 ? -3.089 2.897 3.372 1.00 89.38 99 LEU A N 1
ATOM 845 C CA . LEU A 1 99 ? -3.196 1.585 2.737 1.00 89.38 99 LEU A CA 1
ATOM 846 C C . LEU A 1 99 ? -3.063 0.459 3.763 1.00 89.38 99 LEU A C 1
ATOM 848 O O . LEU A 1 99 ? -3.928 -0.410 3.809 1.00 89.38 99 LEU A O 1
ATOM 852 N N . ILE A 1 100 ? -2.057 0.531 4.638 1.00 87.69 100 ILE A N 1
ATOM 853 C CA . ILE A 1 100 ? -1.825 -0.431 5.725 1.00 87.69 100 ILE A CA 1
ATOM 854 C C . ILE A 1 100 ? -3.036 -0.504 6.655 1.00 87.69 100 ILE A C 1
ATOM 856 O O . ILE A 1 100 ? -3.585 -1.579 6.886 1.00 87.69 100 ILE A O 1
ATOM 860 N N . MET A 1 101 ? -3.513 0.644 7.139 1.00 87.06 101 MET A N 1
ATOM 861 C CA . MET A 1 101 ? -4.671 0.686 8.033 1.00 87.06 101 MET A CA 1
ATOM 862 C C . MET A 1 101 ? -5.932 0.127 7.372 1.00 87.06 101 MET A C 1
ATOM 864 O O . MET A 1 101 ? -6.732 -0.523 8.037 1.00 87.06 101 MET A O 1
ATOM 868 N N . TRP A 1 102 ? -6.126 0.358 6.075 1.00 90.12 102 TRP A N 1
ATOM 869 C CA . TRP A 1 102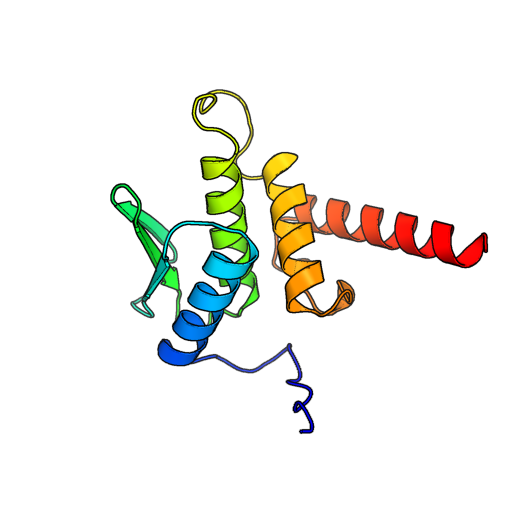 ? -7.263 -0.211 5.360 1.00 90.12 102 TRP A CA 1
ATOM 870 C C . TRP A 1 102 ? -7.120 -1.724 5.152 1.00 90.12 102 TRP A C 1
ATOM 872 O O . TRP A 1 102 ? -8.066 -2.464 5.421 1.00 90.12 102 TRP A O 1
ATOM 882 N N . TYR A 1 103 ? -5.951 -2.183 4.702 1.00 88.56 103 TYR A N 1
ATOM 883 C CA . TYR A 1 103 ? -5.711 -3.584 4.369 1.00 88.56 103 TYR A CA 1
ATOM 884 C C . TYR A 1 103 ? -5.751 -4.483 5.611 1.00 88.56 103 TYR A C 1
ATOM 886 O O . TYR A 1 103 ? -6.498 -5.459 5.646 1.00 88.56 103 TYR A O 1
ATOM 894 N N . TYR A 1 104 ? -5.040 -4.098 6.672 1.00 85.25 104 TYR A N 1
ATOM 895 C CA . TYR A 1 104 ? -4.968 -4.855 7.925 1.00 85.25 104 TYR A CA 1
ATOM 896 C C . TYR A 1 104 ? -6.066 -4.477 8.927 1.00 85.25 104 TYR A C 1
ATOM 898 O O . TYR A 1 104 ? -5.902 -4.670 10.130 1.00 85.25 104 TYR A O 1
ATOM 906 N N . LYS A 1 105 ? -7.186 -3.906 8.457 1.00 85.75 105 LYS A N 1
ATOM 907 C CA . LYS A 1 105 ? -8.363 -3.568 9.284 1.00 85.75 105 LYS A CA 1
ATOM 908 C C . LYS A 1 105 ? -8.013 -2.764 10.549 1.00 85.75 105 LYS A C 1
ATOM 910 O O . LYS A 1 105 ? -8.586 -2.960 11.615 1.00 85.75 105 LYS A O 1
ATOM 915 N N . GLY A 1 106 ? -7.054 -1.854 10.427 1.00 80.94 106 GLY A N 1
ATOM 916 C CA . GLY A 1 106 ? -6.597 -0.983 11.502 1.00 80.94 106 GLY A CA 1
ATOM 917 C C . GLY A 1 106 ? -5.534 -1.578 12.425 1.00 80.94 106 GLY A C 1
ATOM 918 O O . GLY A 1 106 ? -5.213 -0.940 13.426 1.00 80.94 106 GLY A O 1
ATOM 919 N N . ASN A 1 107 ? -4.969 -2.747 12.101 1.00 80.38 107 ASN A N 1
ATOM 920 C CA . ASN A 1 107 ? -3.855 -3.342 12.836 1.00 80.38 107 ASN A CA 1
ATOM 921 C C . ASN A 1 107 ? -2.517 -3.185 12.076 1.00 80.38 107 ASN A C 1
ATOM 923 O O . ASN A 1 107 ? -2.126 -4.070 11.316 1.00 80.38 107 ASN A O 1
ATOM 927 N N . PRO A 1 108 ? -1.778 -2.081 12.287 1.00 75.75 108 PRO A N 1
ATOM 928 C CA . PRO A 1 108 ? -0.528 -1.806 11.578 1.00 75.75 108 PRO A CA 1
ATOM 929 C C . PRO A 1 108 ? 0.648 -2.692 12.015 1.00 75.75 108 PRO A C 1
ATOM 931 O O . PRO A 1 108 ? 1.688 -2.648 11.368 1.00 75.75 108 PRO A O 1
ATOM 934 N N . LYS A 1 109 ? 0.520 -3.486 13.091 1.00 75.88 109 LYS A N 1
ATOM 935 C CA . LYS A 1 109 ? 1.573 -4.423 13.529 1.00 75.88 109 LYS A CA 1
ATOM 936 C C . LYS A 1 109 ? 1.737 -5.617 12.585 1.00 75.88 109 LYS A C 1
ATOM 938 O O . LYS A 1 109 ? 2.749 -6.295 12.640 1.00 75.88 109 LYS A O 1
ATOM 943 N N . LEU A 1 110 ? 0.732 -5.876 11.749 1.00 78.56 110 LEU A N 1
ATOM 944 C CA . LEU A 1 110 ? 0.737 -6.962 10.768 1.00 78.56 110 LEU A CA 1
ATOM 945 C C . LEU A 1 110 ? 1.517 -6.612 9.494 1.00 78.56 110 LEU A C 1
ATOM 947 O O . LEU A 1 110 ? 1.658 -7.458 8.618 1.00 78.56 110 LEU A O 1
ATOM 951 N N . TYR A 1 111 ? 1.986 -5.369 9.386 1.00 76.12 111 TYR A N 1
ATOM 952 C CA . TYR A 1 111 ? 2.842 -4.923 8.303 1.00 76.12 111 TYR A CA 1
ATOM 953 C C . TYR A 1 111 ? 4.309 -5.147 8.671 1.00 76.12 111 TYR A C 1
ATOM 955 O O . TYR A 1 111 ? 4.735 -4.765 9.762 1.00 76.12 111 TYR A O 1
ATOM 963 N N . ASP A 1 112 ? 5.074 -5.741 7.758 1.00 75.38 112 ASP A N 1
ATOM 964 C CA . ASP A 1 112 ? 6.515 -5.952 7.913 1.00 75.38 112 ASP A CA 1
ATOM 965 C C . ASP A 1 112 ? 7.273 -4.628 7.699 1.00 75.38 112 ASP A C 1
ATOM 967 O O . ASP A 1 112 ? 7.672 -4.276 6.588 1.00 75.38 112 ASP A O 1
ATOM 971 N N . TRP A 1 113 ? 7.414 -3.855 8.780 1.00 67.81 113 TRP A N 1
ATOM 972 C CA . TRP A 1 113 ? 8.113 -2.566 8.771 1.00 67.81 113 TRP A CA 1
ATOM 973 C C . TRP A 1 113 ? 9.627 -2.701 8.609 1.00 67.81 113 TRP A C 1
ATOM 9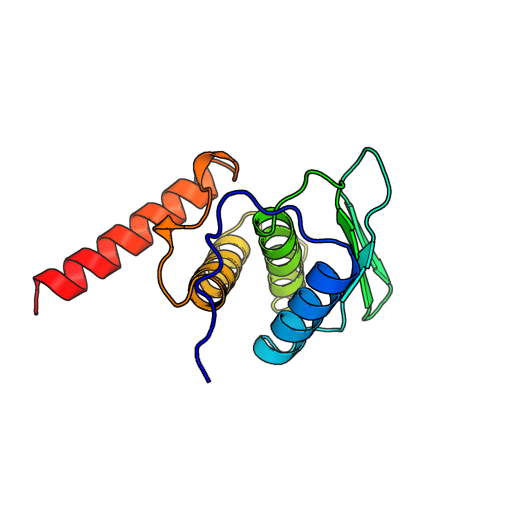75 O O . TRP A 1 113 ? 10.250 -1.741 8.164 1.00 67.81 113 TRP A O 1
ATOM 985 N N . ASP A 1 114 ? 10.200 -3.851 8.967 1.00 61.19 114 ASP A N 1
ATOM 986 C CA . ASP A 1 114 ? 11.650 -4.071 8.993 1.00 61.19 114 ASP A CA 1
ATOM 987 C C . ASP A 1 114 ? 12.219 -4.268 7.582 1.00 61.19 114 ASP A C 1
ATOM 989 O O . ASP A 1 114 ? 13.387 -3.973 7.324 1.00 61.19 114 ASP A O 1
ATOM 993 N N . ARG A 1 115 ? 11.384 -4.727 6.642 1.00 62.34 115 ARG A N 1
ATOM 994 C CA . ARG A 1 115 ? 11.722 -4.803 5.212 1.00 62.34 115 ARG A CA 1
ATOM 995 C C . ARG A 1 115 ? 11.488 -3.519 4.429 1.00 62.34 115 ARG A C 1
ATOM 997 O O . ARG A 1 115 ? 12.013 -3.387 3.325 1.00 62.34 115 ARG A O 1
ATOM 1004 N N . GLU A 1 116 ? 10.706 -2.596 4.966 1.00 58.84 116 GLU A N 1
ATOM 1005 C CA . GLU A 1 116 ? 10.505 -1.277 4.377 1.00 58.84 116 GLU A CA 1
ATOM 1006 C C . GLU A 1 116 ? 11.561 -0.308 4.900 1.00 58.84 116 GLU A C 1
ATOM 1008 O O . GLU A 1 116 ? 12.031 -0.429 6.027 1.00 58.84 116 GLU A O 1
ATOM 1013 N N . TYR A 1 117 ? 11.961 0.669 4.083 1.00 61.31 117 TYR A N 1
ATOM 1014 C CA . TYR A 1 117 ? 13.033 1.601 4.440 1.00 61.31 117 TYR A CA 1
ATOM 1015 C C . TYR A 1 117 ? 12.862 2.150 5.868 1.00 61.31 117 TYR A C 1
ATOM 1017 O O . TYR A 1 117 ? 11.783 2.626 6.221 1.00 61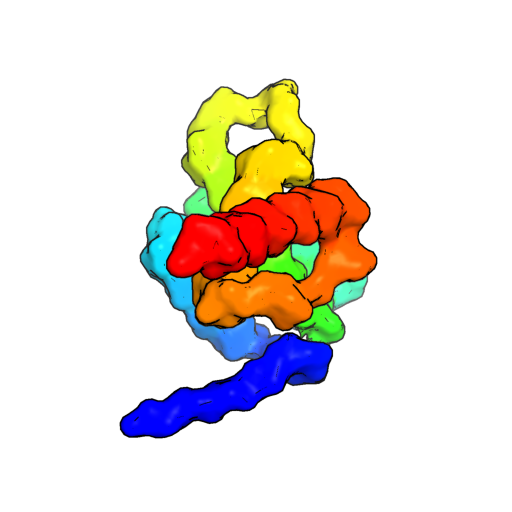.31 117 TYR A O 1
ATOM 1025 N N . VAL A 1 118 ? 13.942 2.173 6.661 1.00 63.09 118 VAL A N 1
ATOM 1026 C CA . VAL A 1 118 ? 13.983 2.589 8.086 1.00 63.09 118 VAL A CA 1
ATOM 1027 C C . VAL A 1 118 ? 13.107 3.818 8.393 1.00 63.09 118 VAL A C 1
ATOM 1029 O O . VAL A 1 118 ? 12.400 3.887 9.399 1.00 63.09 118 VAL A O 1
ATOM 1032 N N . SER A 1 119 ? 13.093 4.803 7.491 1.00 63.09 119 SER A N 1
ATOM 1033 C CA . SER A 1 119 ? 12.346 6.052 7.664 1.00 63.09 119 SER A CA 1
ATOM 1034 C C . SER A 1 119 ? 10.810 5.912 7.600 1.00 63.09 119 SER A C 1
ATOM 1036 O O . SER A 1 119 ? 10.093 6.794 8.094 1.00 63.09 119 SER A O 1
ATOM 1038 N N . VAL A 1 120 ? 10.301 4.850 6.973 1.00 63.75 120 VAL A N 1
ATOM 1039 C CA . VAL A 1 120 ? 8.884 4.472 6.879 1.00 63.75 120 VAL A CA 1
ATOM 1040 C C . VAL A 1 120 ? 8.471 3.720 8.145 1.00 63.75 120 VAL A C 1
ATOM 1042 O O . VAL A 1 120 ? 7.460 4.085 8.749 1.00 63.75 120 VAL A O 1
ATOM 1045 N N . GLY A 1 121 ? 9.307 2.789 8.620 1.00 64.69 121 GLY A N 1
ATOM 1046 C CA . GLY A 1 121 ? 9.160 2.121 9.920 1.00 64.69 121 GLY A CA 1
ATOM 1047 C C . GLY A 1 121 ? 9.049 3.109 11.082 1.00 64.69 121 GLY A C 1
ATOM 1048 O O . GLY A 1 121 ? 8.063 3.102 11.821 1.00 64.69 121 GLY A O 1
ATOM 1049 N N . ILE A 1 122 ? 9.979 4.068 11.175 1.00 71.00 122 ILE A N 1
ATOM 1050 C CA . ILE A 1 122 ? 9.953 5.123 12.207 1.00 71.00 122 ILE A CA 1
ATOM 1051 C C . ILE A 1 122 ? 8.650 5.938 12.152 1.00 71.00 122 ILE A C 1
ATOM 1053 O O . ILE A 1 122 ? 8.089 6.302 13.190 1.00 71.00 122 ILE A O 1
ATOM 1057 N N . TYR A 1 123 ? 8.147 6.247 10.952 1.00 71.50 123 TYR A N 1
ATOM 1058 C CA . TYR A 1 123 ? 6.881 6.969 10.804 1.00 71.50 123 TYR A CA 1
ATOM 1059 C C . TYR A 1 123 ? 5.694 6.149 11.320 1.00 71.50 123 TYR A C 1
ATOM 1061 O O . TYR A 1 123 ? 4.843 6.690 12.035 1.00 71.50 123 TYR A O 1
ATOM 1069 N N . GLY A 1 124 ? 5.647 4.859 10.976 1.00 70.94 124 GLY A N 1
ATOM 1070 C CA . GLY A 1 124 ? 4.621 3.927 11.431 1.00 70.94 124 GLY A CA 1
ATOM 1071 C C . GLY A 1 124 ? 4.602 3.799 12.951 1.00 70.94 124 GLY A C 1
ATOM 1072 O O . GLY A 1 124 ? 3.570 4.045 13.577 1.00 70.94 124 GLY A O 1
ATOM 1073 N N . LEU A 1 125 ? 5.758 3.543 13.562 1.00 74.19 125 LEU A N 1
ATOM 1074 C CA . LEU A 1 125 ? 5.904 3.420 15.015 1.00 74.19 125 LEU A CA 1
ATOM 1075 C C . LEU A 1 125 ? 5.468 4.695 15.754 1.00 74.19 125 LEU A C 1
ATOM 1077 O O . LEU A 1 125 ? 4.678 4.618 16.695 1.00 74.19 125 LEU A O 1
ATOM 1081 N N . LYS A 1 126 ? 5.861 5.886 15.275 1.00 80.31 126 LYS A N 1
ATOM 1082 C CA . LYS A 1 126 ? 5.405 7.173 15.845 1.00 80.31 126 LYS A CA 1
ATOM 1083 C C . LYS A 1 126 ? 3.884 7.350 15.775 1.00 80.31 126 LYS A C 1
ATOM 1085 O O . LYS A 1 126 ? 3.294 8.002 16.635 1.00 80.31 126 LYS A O 1
ATOM 1090 N N . ARG A 1 127 ? 3.222 6.823 14.740 1.00 77.56 127 ARG A N 1
ATOM 1091 C CA . ARG A 1 127 ? 1.754 6.862 14.619 1.00 77.56 127 ARG A CA 1
ATOM 1092 C C . ARG A 1 127 ? 1.080 5.878 15.568 1.00 77.56 127 ARG A C 1
ATOM 1094 O O . ARG A 1 127 ? 0.082 6.261 16.174 1.00 77.56 127 ARG A O 1
ATOM 1101 N N . ILE A 1 128 ? 1.622 4.668 15.706 1.00 76.88 128 ILE A N 1
ATOM 1102 C CA . ILE A 1 128 ? 1.145 3.662 16.666 1.00 76.88 128 ILE A CA 1
ATOM 1103 C C . ILE A 1 128 ? 1.225 4.222 18.088 1.00 76.88 128 ILE A C 1
ATOM 1105 O O . ILE A 1 128 ? 0.221 4.2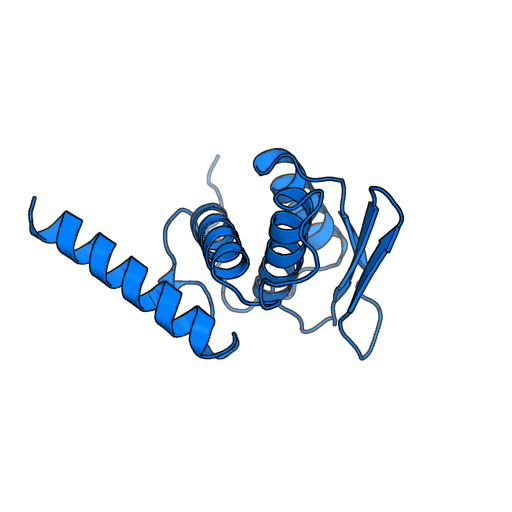10 18.793 1.00 76.88 128 ILE A O 1
ATOM 1109 N N . ASP A 1 129 ? 2.364 4.805 18.467 1.00 79.38 129 ASP A N 1
ATOM 1110 C CA . ASP A 1 129 ? 2.558 5.439 19.777 1.00 79.38 129 ASP A CA 1
ATOM 1111 C C . ASP A 1 129 ? 1.501 6.523 20.054 1.00 79.38 129 ASP A C 1
ATOM 1113 O O . ASP A 1 129 ? 0.813 6.496 21.074 1.00 79.38 129 ASP A O 1
ATOM 1117 N N . ARG A 1 130 ? 1.262 7.427 19.093 1.00 80.75 130 ARG A N 1
ATOM 1118 C CA . ARG A 1 130 ? 0.209 8.453 19.211 1.00 80.75 130 ARG A CA 1
ATOM 1119 C C . ARG A 1 130 ? -1.197 7.865 19.349 1.00 80.75 130 ARG A C 1
ATOM 1121 O O . ARG A 1 130 ? -2.023 8.448 20.048 1.00 80.75 130 ARG A O 1
ATOM 1128 N N . LEU A 1 131 ? -1.501 6.766 18.656 1.00 76.81 131 LEU A N 1
ATOM 1129 C CA . LEU A 1 131 ? -2.800 6.094 18.762 1.00 76.81 131 LEU A CA 1
ATOM 1130 C C . LEU A 1 131 ? -2.974 5.430 20.130 1.00 76.81 131 LEU A C 1
ATOM 1132 O O . LEU A 1 131 ? -4.050 5.544 20.711 1.00 76.81 131 LEU A O 1
ATOM 1136 N N . ASN A 1 132 ? -1.924 4.799 20.656 1.00 75.31 132 ASN A N 1
ATOM 1137 C CA . ASN A 1 132 ? -1.934 4.184 21.981 1.00 75.31 132 ASN A CA 1
ATOM 1138 C C . ASN A 1 132 ? -2.094 5.241 23.079 1.00 75.31 132 ASN A C 1
ATOM 1140 O O . ASN A 1 132 ? -2.974 5.099 23.920 1.00 75.31 132 ASN A O 1
ATOM 1144 N N . LYS A 1 133 ? -1.351 6.354 23.009 1.00 76.88 133 LYS A N 1
ATOM 1145 C CA . LYS A 1 133 ? -1.496 7.487 23.942 1.00 76.88 133 LYS A CA 1
ATOM 1146 C C . LYS A 1 133 ? -2.911 8.068 23.949 1.00 76.88 133 LYS A C 1
ATOM 1148 O O . LYS A 1 133 ? -3.470 8.309 25.009 1.00 76.88 133 LYS A O 1
ATOM 1153 N N . LYS A 1 134 ? -3.535 8.228 22.774 1.00 74.12 134 LYS A N 1
ATOM 1154 C CA . LYS A 1 134 ? -4.938 8.674 22.670 1.00 74.12 134 LYS A CA 1
ATOM 1155 C C . LYS A 1 134 ? -5.951 7.689 23.256 1.00 74.12 134 LYS A C 1
ATOM 1157 O O . LYS A 1 134 ? -7.042 8.116 23.611 1.00 74.12 134 LYS A O 1
ATOM 1162 N N . ARG A 1 135 ? -5.637 6.392 23.272 1.00 70.19 135 ARG A N 1
ATOM 1163 C CA . ARG A 1 135 ? -6.497 5.351 23.852 1.00 70.19 135 ARG A CA 1
ATOM 1164 C C . ARG A 1 135 ? -6.313 5.216 25.360 1.00 70.19 135 ARG A C 1
ATOM 1166 O O . ARG A 1 135 ? -7.284 4.904 26.017 1.00 70.19 135 ARG A O 1
ATOM 1173 N N . ALA A 1 136 ? -5.104 5.448 25.871 1.00 70.06 136 ALA A N 1
ATOM 1174 C CA . ALA A 1 136 ? -4.785 5.372 27.297 1.00 70.06 136 ALA A CA 1
ATOM 1175 C C . ALA A 1 136 ? -5.203 6.622 28.093 1.00 70.06 136 ALA A C 1
ATOM 1177 O O . ALA A 1 136 ? -5.324 6.555 29.307 1.00 70.06 136 ALA A O 1
ATOM 1178 N N . GLY A 1 137 ? -5.389 7.764 27.422 1.00 62.25 137 GLY A N 1
ATOM 1179 C CA . GLY A 1 137 ? -5.931 8.993 28.020 1.00 62.25 137 GLY A CA 1
ATOM 1180 C C . GLY A 1 137 ? -7.456 9.133 27.913 1.00 62.25 137 GLY A C 1
ATOM 1181 O O . GLY A 1 137 ? -7.961 10.246 28.026 1.00 62.25 137 GLY A O 1
ATOM 1182 N N . LYS A 1 138 ? -8.163 8.044 27.606 1.00 49.59 138 LYS A N 1
ATOM 1183 C CA . LYS A 1 138 ? -9.622 7.902 27.668 1.00 49.59 138 LYS A CA 1
ATOM 1184 C C . LYS A 1 138 ? -9.946 6.831 28.693 1.00 49.59 138 LYS A C 1
ATOM 1186 O O . LYS A 1 138 ? -11.027 6.954 29.297 1.00 49.59 138 LYS A O 1
#

Secondary structure (DSSP, 8-state):
-------TTS-PPPHHHHHHHHHHHHHHHTPPPEEEE--SS--EEEEETTEEEEE--TT--HHHHHHHHHHHHHHHH-SS--SSS-TTSHHHHHHHHHHHHHHTTT-GGGS--SSS-HHHHHHHHHHHHHHHHHHHT-

Organism: NCBI:txid412755

Sequence (138 aa):
MAFELFEPSKAQLGEEKLQKLANRISRKFKVNKIAIRLRGRRQYSIYFGRHIVITLRARDRIEHLLHEFAHHLQHQNFRFAYKSESPHGKTFKKMLWKLIMWYYKGNPKLYDWDREYVSVGIYGLKRIDRLNKKRAGK